Protein AF-A0A972RK38-F1 (afdb_monomer)

Secondary structure (DSSP, 8-state):
-IIIIIHHHHHHHHHH--S-EEEEEEEEE-SSSSS-SEEEEEEEETTS-EEEEEEETT-SS---EEEEE-SSEEEEEETTTTEEEEEEEEE-TTS-EEEEEEEEE-----

Solvent-accessible surface area (backbone atoms only — not comparable to full-atom values): 6676 Å² total; per-residue (Å²): 91,61,84,75,60,39,46,62,57,49,54,52,49,58,70,74,43,96,56,56,80,67,46,79,48,76,52,68,43,54,78,92,52,94,53,66,35,34,38,42,37,39,41,33,29,70,84,67,52,71,48,81,46,78,42,57,83,76,56,94,63,96,77,47,70,54,75,48,81,56,100,53,37,39,39,42,37,30,68,76,76,42,33,37,38,40,36,37,62,45,67,47,99,87,68,49,80,42,76,49,78,49,80,48,67,70,79,81,86,124

Structure (mmCIF, N/CA/C/O backbone):
data_AF-A0A972RK38-F1
#
_entry.id   AF-A0A972RK38-F1
#
loop_
_atom_site.group_PDB
_atom_site.id
_atom_site.type_symbol
_atom_site.label_atom_id
_atom_site.label_alt_id
_atom_site.label_comp_id
_atom_site.label_asym_id
_atom_site.label_entity_id
_atom_site.label_seq_id
_atom_site.pdbx_PDB_ins_code
_atom_site.Cartn_x
_atom_site.Cartn_y
_atom_site.Cartn_z
_atom_site.occupancy
_atom_site.B_iso_or_equiv
_atom_site.auth_seq_id
_atom_site.auth_comp_id
_atom_site.auth_asym_id
_atom_site.auth_atom_id
_atom_site.pdbx_PDB_model_num
ATOM 1 N N . MET A 1 1 ? 12.427 -3.937 -13.418 1.00 72.06 1 MET A N 1
ATOM 2 C CA . MET A 1 1 ? 11.608 -2.999 -12.613 1.00 72.06 1 MET A CA 1
ATOM 3 C C . MET A 1 1 ? 10.687 -3.707 -11.625 1.00 72.06 1 MET A C 1
ATOM 5 O O . MET A 1 1 ? 10.755 -3.371 -10.456 1.00 72.06 1 MET A O 1
ATOM 9 N N . ILE A 1 2 ? 9.832 -4.658 -12.035 1.00 74.75 2 ILE A N 1
ATOM 10 C CA . ILE A 1 2 ? 8.967 -5.385 -11.077 1.00 74.75 2 ILE A CA 1
ATOM 11 C C . ILE A 1 2 ? 9.821 -6.120 -10.032 1.00 74.75 2 ILE A C 1
ATOM 13 O O . ILE A 1 2 ? 9.646 -5.903 -8.840 1.00 74.75 2 ILE A O 1
ATOM 17 N N . LEU A 1 3 ? 10.803 -6.901 -10.489 1.00 76.75 3 LEU A N 1
ATOM 18 C CA . LEU A 1 3 ? 11.726 -7.634 -9.617 1.00 76.75 3 LEU A CA 1
ATOM 19 C C . LEU A 1 3 ? 12.695 -6.732 -8.836 1.00 76.75 3 LEU A C 1
ATOM 21 O O . LEU A 1 3 ? 13.211 -7.160 -7.817 1.00 76.75 3 LEU A O 1
ATOM 25 N N . ASP A 1 4 ? 12.925 -5.498 -9.292 1.00 81.12 4 ASP A N 1
ATOM 26 C CA . ASP A 1 4 ? 13.976 -4.630 -8.735 1.00 81.12 4 ASP A CA 1
ATOM 27 C C . ASP A 1 4 ? 13.429 -3.536 -7.806 1.00 81.12 4 ASP A C 1
ATOM 29 O O . ASP A 1 4 ? 14.128 -3.071 -6.913 1.00 81.12 4 ASP A O 1
ATOM 33 N N . LEU A 1 5 ? 12.197 -3.071 -8.043 1.00 85.12 5 LEU A N 1
ATOM 34 C CA . LEU A 1 5 ? 11.551 -2.014 -7.257 1.00 85.12 5 LEU A CA 1
ATOM 35 C C . LEU A 1 5 ? 10.331 -2.565 -6.514 1.00 85.12 5 LEU A C 1
ATOM 37 O O . LEU A 1 5 ? 10.242 -2.431 -5.300 1.00 85.12 5 LEU A O 1
ATOM 41 N N . MET A 1 6 ? 9.408 -3.201 -7.243 1.00 93.38 6 MET A N 1
ATOM 42 C CA . MET A 1 6 ? 8.078 -3.545 -6.725 1.00 93.38 6 MET A CA 1
ATOM 43 C C . MET A 1 6 ? 8.074 -4.769 -5.798 1.00 93.38 6 MET A C 1
ATOM 45 O O . MET A 1 6 ? 7.157 -4.921 -4.995 1.00 93.38 6 MET A O 1
ATOM 49 N N . ILE A 1 7 ? 9.081 -5.646 -5.890 1.00 94.25 7 ILE A N 1
ATOM 50 C CA . ILE A 1 7 ? 9.122 -6.895 -5.116 1.00 94.25 7 ILE A CA 1
ATOM 51 C C . ILE A 1 7 ? 9.077 -6.647 -3.605 1.00 94.25 7 ILE A C 1
ATOM 53 O O . ILE A 1 7 ? 8.390 -7.365 -2.887 1.00 94.25 7 ILE A O 1
ATOM 57 N N . HIS A 1 8 ? 9.742 -5.589 -3.134 1.00 92.38 8 HIS A N 1
ATOM 58 C CA . HIS A 1 8 ? 9.753 -5.225 -1.720 1.00 92.38 8 HIS A CA 1
ATOM 59 C C . HIS A 1 8 ? 8.385 -4.732 -1.248 1.00 92.38 8 HIS A C 1
ATOM 61 O O . HIS A 1 8 ? 7.974 -5.037 -0.133 1.00 92.38 8 HIS A O 1
ATOM 67 N N . ASP A 1 9 ? 7.671 -3.984 -2.092 1.00 93.38 9 ASP A N 1
ATOM 68 C CA . ASP A 1 9 ? 6.328 -3.508 -1.762 1.00 93.38 9 ASP A CA 1
ATOM 69 C C . ASP A 1 9 ? 5.347 -4.686 -1.686 1.00 93.38 9 ASP A C 1
ATOM 71 O O . ASP A 1 9 ? 4.530 -4.751 -0.770 1.00 93.38 9 ASP A O 1
ATOM 75 N N . ILE A 1 10 ? 5.462 -5.650 -2.610 1.00 94.94 10 ILE A N 1
ATOM 76 C CA . ILE A 1 10 ? 4.650 -6.875 -2.613 1.00 94.94 10 ILE A CA 1
ATOM 77 C C . ILE A 1 10 ? 4.914 -7.704 -1.355 1.00 94.94 10 ILE A C 1
ATOM 79 O O . ILE A 1 10 ? 3.960 -8.133 -0.715 1.00 94.94 10 ILE A O 1
ATOM 83 N N . ASP A 1 11 ? 6.177 -7.898 -0.976 1.00 94.94 11 ASP A N 1
ATOM 84 C CA . ASP A 1 11 ? 6.551 -8.652 0.226 1.00 94.94 11 ASP A CA 1
ATOM 85 C C . ASP A 1 11 ? 5.964 -8.031 1.506 1.00 94.94 11 ASP A C 1
ATOM 87 O O . ASP A 1 11 ? 5.345 -8.720 2.321 1.00 94.94 11 ASP A O 1
ATOM 91 N N . ILE A 1 12 ? 6.048 -6.701 1.632 1.00 95.38 12 ILE A N 1
ATOM 92 C CA . ILE A 1 12 ? 5.422 -5.957 2.734 1.00 95.38 12 ILE A CA 1
ATOM 93 C C . ILE A 1 12 ? 3.903 -6.164 2.731 1.00 95.38 12 ILE A C 1
ATOM 95 O O . ILE A 1 12 ? 3.322 -6.456 3.774 1.00 95.38 12 ILE A O 1
ATOM 99 N N . ILE A 1 13 ? 3.245 -6.038 1.577 1.00 96.81 13 ILE A N 1
ATOM 100 C CA . ILE A 1 13 ? 1.787 -6.194 1.470 1.00 96.81 13 ILE A CA 1
ATOM 101 C C . ILE A 1 13 ? 1.353 -7.614 1.850 1.00 96.81 13 ILE A C 1
ATOM 103 O O . ILE A 1 13 ? 0.409 -7.767 2.624 1.00 96.81 13 ILE A O 1
ATOM 107 N N . LEU A 1 14 ? 2.037 -8.643 1.345 1.00 95.88 14 LEU A N 1
ATOM 108 C CA . LEU A 1 14 ? 1.728 -10.042 1.660 1.00 95.88 14 LEU A CA 1
ATOM 109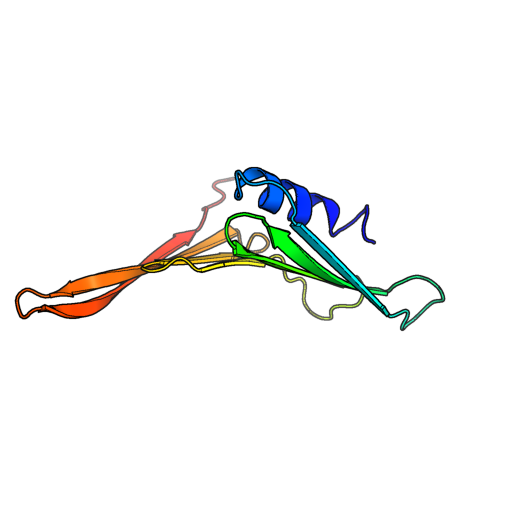 C C . LEU A 1 14 ? 1.982 -10.372 3.137 1.00 95.88 14 LEU A C 1
ATOM 111 O O . LEU A 1 14 ? 1.281 -11.205 3.701 1.00 95.88 14 LEU A O 1
ATOM 115 N N . SER A 1 15 ? 2.933 -9.686 3.773 1.00 96.19 15 SER A N 1
ATOM 116 C CA . SER A 1 15 ? 3.184 -9.806 5.213 1.00 96.19 15 SER A CA 1
ATOM 117 C C . SER A 1 15 ? 2.120 -9.105 6.067 1.00 96.19 15 SER A C 1
ATOM 119 O O . SER A 1 15 ? 1.809 -9.564 7.164 1.00 96.19 15 SER A O 1
ATOM 121 N N . LEU A 1 16 ? 1.555 -7.992 5.583 1.00 95.75 16 LEU A N 1
ATOM 122 C CA . LEU A 1 16 ? 0.540 -7.206 6.296 1.00 95.75 16 LEU A CA 1
ATOM 123 C C . LEU A 1 16 ? -0.886 -7.745 6.130 1.00 95.75 16 LEU A C 1
ATOM 125 O O . LEU A 1 16 ? -1.738 -7.480 6.976 1.00 95.75 16 LEU A O 1
ATOM 129 N N . VAL A 1 17 ? -1.171 -8.464 5.043 1.00 97.00 17 VAL A N 1
ATOM 130 C CA . VAL A 1 17 ? -2.519 -8.941 4.713 1.00 97.00 17 VAL A CA 1
ATOM 131 C C . VAL A 1 17 ? -2.567 -10.466 4.845 1.00 97.00 17 VAL A C 1
ATOM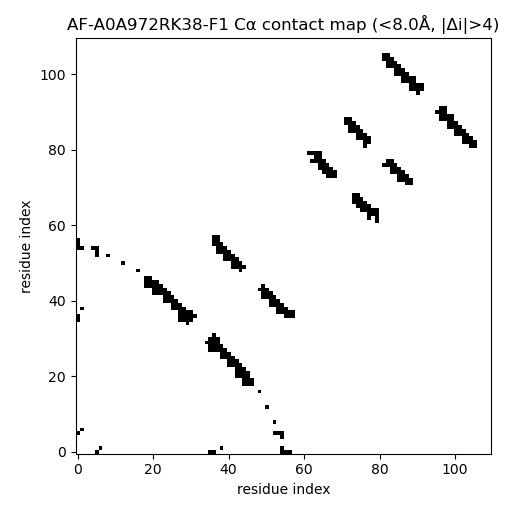 133 O O . VAL A 1 17 ? -2.231 -11.165 3.889 1.00 97.00 17 VAL A O 1
ATOM 136 N N . PRO A 1 18 ? -3.020 -11.019 5.990 1.00 94.88 18 PRO A N 1
ATOM 137 C CA . PRO A 1 18 ? -3.081 -12.463 6.221 1.00 94.88 18 PRO A CA 1
ATOM 138 C C . PRO A 1 18 ? -4.290 -13.088 5.504 1.00 94.88 18 PRO A C 1
ATOM 140 O O . PRO A 1 18 ? -5.221 -13.605 6.122 1.00 94.88 18 PRO A O 1
ATOM 143 N N . SER A 1 19 ? -4.322 -12.989 4.178 1.00 98.00 19 SER A N 1
ATOM 144 C CA . SER A 1 19 ? -5.397 -13.501 3.332 1.00 98.00 19 SER A CA 1
ATOM 145 C C . SER A 1 19 ? -4.848 -13.950 1.981 1.00 98.00 19 SER A C 1
ATOM 147 O O . SER A 1 19 ? -3.825 -13.455 1.513 1.00 98.00 19 SER A O 1
ATOM 149 N N . ALA A 1 20 ? -5.537 -14.892 1.341 1.00 97.75 20 ALA A N 1
ATOM 150 C CA . ALA A 1 20 ? -5.189 -15.325 -0.003 1.00 97.75 20 ALA A CA 1
ATOM 151 C C . ALA A 1 20 ? -5.489 -14.225 -1.035 1.00 97.75 20 ALA A C 1
ATOM 153 O O . ALA A 1 20 ? -6.433 -13.443 -0.885 1.00 97.75 20 ALA A O 1
ATOM 154 N N . LEU A 1 21 ? -4.696 -14.193 -2.109 1.00 97.88 21 LEU A N 1
ATOM 155 C CA . LEU A 1 21 ? -4.979 -13.359 -3.272 1.00 97.88 21 LEU A CA 1
ATOM 156 C C . LEU A 1 21 ? -6.166 -13.930 -4.046 1.00 97.88 21 LEU A C 1
ATOM 158 O O . LEU A 1 21 ? -6.172 -15.101 -4.417 1.00 97.88 21 LEU A O 1
ATOM 162 N N . LYS A 1 22 ? -7.128 -13.058 -4.330 1.00 98.44 22 LYS A N 1
ATOM 163 C CA . LYS A 1 22 ? -8.304 -13.331 -5.153 1.00 98.44 22 LYS A CA 1
ATOM 164 C C . LYS A 1 22 ? -8.081 -12.945 -6.610 1.00 98.44 22 LYS A C 1
ATOM 166 O O . LYS A 1 22 ? -8.505 -13.643 -7.525 1.00 98.44 22 LYS A O 1
ATOM 171 N N . GLU A 1 23 ? -7.453 -11.794 -6.840 1.00 98.56 23 GLU A N 1
ATOM 172 C CA . GLU A 1 23 ? -7.274 -11.239 -8.181 1.00 98.56 23 GLU A CA 1
ATOM 173 C C . GLU A 1 23 ? -6.023 -10.360 -8.253 1.00 98.56 23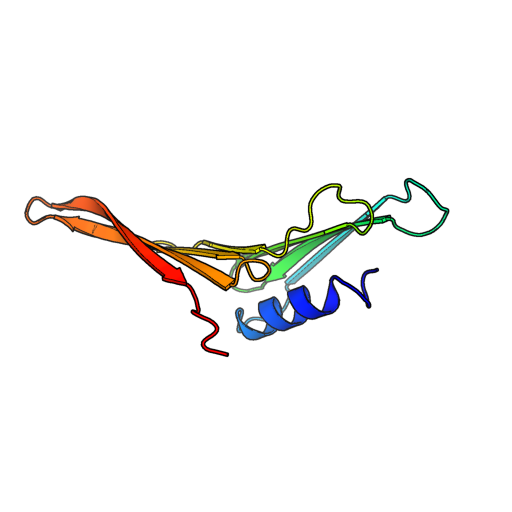 GLU A C 1
ATOM 175 O O . GLU A 1 23 ? -5.719 -9.602 -7.330 1.00 98.56 23 GLU A O 1
ATOM 180 N N . ILE A 1 24 ? -5.331 -10.420 -9.391 1.00 98.19 24 ILE A N 1
ATOM 181 C CA . ILE A 1 24 ? -4.211 -9.542 -9.725 1.00 98.19 24 ILE A CA 1
ATOM 182 C C . ILE A 1 24 ? -4.529 -8.850 -11.048 1.00 98.19 24 ILE A C 1
ATOM 184 O O . ILE A 1 24 ? -4.766 -9.509 -12.060 1.00 98.19 24 ILE A O 1
ATOM 188 N N . ARG A 1 25 ? -4.491 -7.517 -11.060 1.00 98.38 25 ARG A N 1
ATOM 189 C CA . ARG A 1 25 ? -4.520 -6.714 -12.290 1.00 98.38 25 ARG A CA 1
ATOM 190 C C . ARG A 1 25 ? -3.241 -5.913 -12.388 1.00 98.38 25 ARG A C 1
ATOM 192 O O . ARG A 1 25 ? -2.909 -5.185 -11.460 1.00 98.38 25 ARG A O 1
ATOM 199 N N . ALA A 1 26 ? -2.547 -6.013 -13.510 1.00 96.56 26 ALA A N 1
ATOM 200 C CA . ALA A 1 26 ? -1.304 -5.295 -13.737 1.00 96.56 26 ALA A CA 1
ATOM 201 C C . ALA A 1 26 ? -1.346 -4.560 -15.074 1.00 96.56 26 ALA A C 1
ATOM 203 O O . ALA A 1 26 ? -1.916 -5.043 -16.050 1.00 96.56 26 ALA A O 1
ATOM 204 N N . SER A 1 27 ? -0.719 -3.392 -15.112 1.00 95.81 27 SER A N 1
ATOM 205 C CA . SER A 1 27 ? -0.454 -2.638 -16.333 1.00 95.81 27 SER A CA 1
ATOM 206 C C . SER A 1 27 ? 0.948 -2.050 -16.261 1.00 95.81 27 SER A C 1
ATOM 208 O O . SER A 1 27 ? 1.449 -1.744 -15.177 1.00 95.81 27 SER A O 1
ATOM 210 N N . GLY A 1 28 ? 1.590 -1.906 -17.412 1.00 94.94 28 GLY A N 1
ATOM 211 C CA . GLY A 1 28 ? 2.913 -1.317 -17.512 1.00 94.94 28 GLY A CA 1
ATOM 212 C C . GLY A 1 28 ? 3.031 -0.468 -18.763 1.00 94.94 28 GLY A C 1
ATOM 213 O O . GLY A 1 28 ? 2.468 -0.813 -19.800 1.00 94.94 28 GLY A O 1
ATOM 214 N N . THR A 1 29 ? 3.779 0.622 -18.656 1.00 95.06 29 THR A N 1
ATOM 215 C CA . THR A 1 29 ? 4.030 1.552 -19.753 1.00 95.06 29 THR A CA 1
ATOM 216 C C . THR A 1 29 ? 5.531 1.701 -19.951 1.00 95.06 29 THR A C 1
ATOM 218 O O . THR A 1 29 ? 6.272 1.999 -19.011 1.00 95.06 29 THR A O 1
ATOM 221 N N . ALA A 1 30 ? 5.970 1.480 -21.185 1.00 95.25 30 ALA A N 1
ATOM 222 C CA . ALA A 1 30 ? 7.311 1.788 -21.657 1.00 95.25 30 ALA A CA 1
ATOM 223 C C . ALA A 1 30 ? 7.302 3.224 -22.206 1.00 95.25 30 ALA A C 1
ATOM 225 O O . ALA A 1 30 ? 6.457 3.553 -23.037 1.00 95.25 30 ALA A O 1
ATOM 226 N N . VAL A 1 31 ? 8.164 4.094 -21.682 1.00 92.94 31 VAL A N 1
ATOM 227 C CA . VAL A 1 31 ? 8.130 5.544 -21.942 1.00 92.94 31 VAL A CA 1
ATOM 228 C C . VAL A 1 31 ? 9.421 6.016 -22.605 1.00 92.94 31 VAL A C 1
ATOM 230 O O . VAL A 1 31 ? 9.371 6.690 -23.627 1.00 92.94 31 VAL A O 1
ATOM 233 N N . LEU A 1 32 ? 10.575 5.676 -22.031 1.00 89.50 32 LEU A N 1
ATOM 234 C CA . LEU A 1 32 ? 11.895 6.098 -22.513 1.00 89.50 32 LEU A CA 1
ATOM 235 C C . LEU A 1 32 ? 12.600 5.010 -23.321 1.00 89.50 32 LEU A C 1
ATOM 237 O O . LEU A 1 32 ? 13.457 5.302 -24.151 1.00 89.50 32 LEU A O 1
ATOM 241 N N . THR A 1 33 ? 12.278 3.747 -23.051 1.00 87.00 33 THR A N 1
ATOM 242 C CA . THR A 1 33 ? 12.901 2.587 -23.700 1.00 87.00 33 THR A CA 1
ATOM 243 C C . THR A 1 33 ? 11.833 1.581 -24.109 1.00 87.00 33 THR A C 1
ATOM 245 O O . THR A 1 33 ? 10.651 1.809 -23.889 1.00 87.00 33 THR A O 1
ATOM 248 N N . THR A 1 34 ? 12.236 0.440 -24.665 1.00 90.81 34 THR A N 1
ATOM 249 C CA . THR A 1 34 ? 11.333 -0.698 -24.907 1.00 90.81 34 THR A CA 1
ATOM 250 C C . THR A 1 34 ? 10.966 -1.458 -23.628 1.00 90.81 34 THR A C 1
ATOM 252 O O . THR A 1 34 ? 10.039 -2.264 -23.633 1.00 90.81 34 THR A O 1
ATOM 255 N N . MET A 1 35 ? 11.680 -1.218 -22.524 1.00 91.19 35 MET A N 1
ATOM 256 C CA . MET A 1 35 ? 11.393 -1.817 -21.224 1.00 91.19 35 MET A CA 1
ATOM 257 C C . MET A 1 35 ? 10.361 -0.990 -20.447 1.00 91.19 35 MET A C 1
ATOM 259 O O . MET A 1 35 ? 10.336 0.235 -20.538 1.00 91.19 35 MET A O 1
ATOM 263 N N . ILE A 1 36 ? 9.558 -1.668 -19.621 1.00 93.31 36 ILE A N 1
ATOM 264 C CA . ILE A 1 36 ? 8.557 -1.031 -18.755 1.00 93.31 36 ILE A CA 1
ATOM 265 C C . ILE A 1 36 ? 9.241 -0.052 -17.787 1.00 93.31 36 ILE A C 1
ATOM 267 O O . ILE A 1 36 ? 10.096 -0.446 -16.989 1.00 93.31 36 ILE A O 1
ATOM 271 N N . ASP A 1 37 ? 8.816 1.209 -17.844 1.00 93.50 37 ASP A N 1
ATOM 272 C CA . ASP A 1 37 ? 9.315 2.314 -17.019 1.00 93.50 37 ASP A CA 1
ATOM 273 C C . ASP A 1 37 ? 8.401 2.640 -15.838 1.00 93.50 37 ASP A C 1
ATOM 275 O O . ASP A 1 37 ? 8.878 3.112 -14.804 1.00 93.50 37 ASP A O 1
ATOM 279 N N . ILE A 1 38 ? 7.098 2.394 -16.003 1.00 94.38 38 ILE A N 1
ATOM 280 C CA . ILE A 1 38 ? 6.052 2.601 -14.998 1.00 94.38 38 ILE A CA 1
ATOM 281 C C . ILE A 1 38 ? 5.180 1.351 -14.961 1.00 94.38 38 ILE A C 1
ATOM 283 O O . ILE A 1 38 ? 4.737 0.888 -16.008 1.00 94.38 38 ILE A O 1
ATOM 287 N N . ALA A 1 39 ? 4.916 0.807 -13.777 1.00 95.75 39 ALA A N 1
ATOM 288 C CA . ALA A 1 39 ? 4.002 -0.310 -13.586 1.00 95.75 39 ALA A CA 1
ATOM 289 C C . ALA A 1 39 ? 3.019 0.004 -12.468 1.00 95.7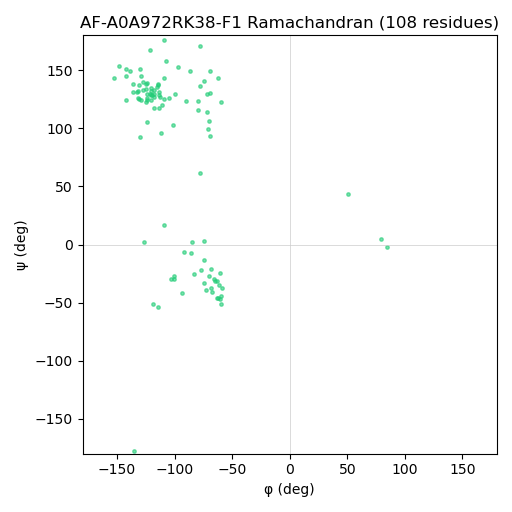5 39 ALA A C 1
ATOM 291 O O . ALA A 1 39 ? 3.406 0.502 -11.410 1.00 95.75 39 ALA A O 1
ATOM 292 N N . ASN A 1 40 ? 1.758 -0.334 -12.713 1.00 96.50 40 ASN A N 1
ATOM 293 C CA . ASN A 1 40 ? 0.679 -0.257 -11.746 1.00 96.50 40 ASN A CA 1
ATOM 294 C C . ASN A 1 40 ? 0.104 -1.652 -11.545 1.00 96.50 40 ASN A C 1
ATOM 296 O O . ASN A 1 40 ? -0.257 -2.321 -12.516 1.00 96.50 40 ASN A O 1
ATOM 300 N N . VAL A 1 41 ? -0.001 -2.072 -10.293 1.00 97.56 41 VAL A N 1
ATOM 301 C CA . VAL A 1 41 ? -0.560 -3.364 -9.907 1.00 97.56 41 VAL A CA 1
ATOM 302 C C . VAL A 1 41 ? -1.647 -3.143 -8.870 1.00 97.56 41 VAL A C 1
ATOM 304 O O . VAL A 1 41 ? -1.461 -2.409 -7.904 1.00 97.56 41 VAL A O 1
ATOM 307 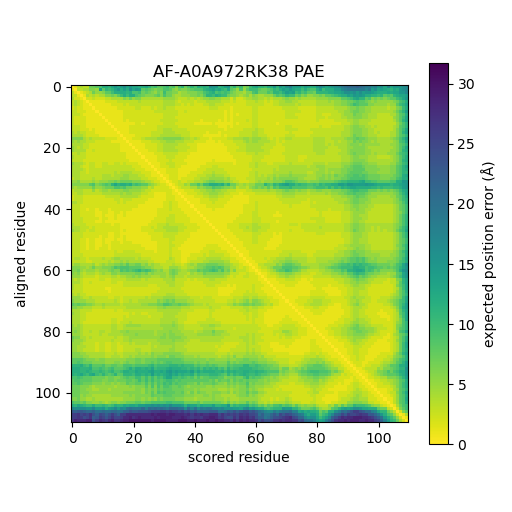N N . ARG A 1 42 ? -2.787 -3.796 -9.069 1.00 98.25 42 ARG A N 1
ATOM 308 C CA . ARG A 1 42 ? -3.869 -3.905 -8.101 1.00 98.25 42 ARG A CA 1
ATOM 309 C C . ARG A 1 42 ? -3.981 -5.357 -7.670 1.00 98.25 42 ARG A C 1
ATOM 311 O O . ARG A 1 42 ? -4.297 -6.223 -8.486 1.00 98.25 42 ARG A O 1
ATOM 318 N N . LEU A 1 43 ? -3.755 -5.592 -6.388 1.00 98.44 43 LEU A N 1
ATOM 319 C CA . LEU A 1 43 ? -3.980 -6.866 -5.721 1.00 98.44 43 LEU A CA 1
ATOM 320 C C . LEU A 1 43 ? -5.315 -6.790 -4.982 1.00 98.44 43 LEU A C 1
ATOM 322 O O . LEU A 1 43 ? -5.553 -5.832 -4.246 1.00 98.44 43 LEU A O 1
ATOM 326 N N . ALA A 1 44 ? -6.182 -7.774 -5.181 1.00 98.56 44 ALA A N 1
ATOM 327 C CA . ALA A 1 44 ? -7.385 -7.959 -4.379 1.00 98.56 44 ALA A CA 1
ATOM 328 C C . ALA A 1 44 ? -7.284 -9.278 -3.619 1.00 98.56 44 ALA A C 1
ATOM 330 O O . ALA A 1 44 ? -6.897 -10.297 -4.192 1.00 98.56 44 ALA A O 1
ATOM 331 N N . PHE A 1 45 ? -7.649 -9.249 -2.344 1.00 98.69 45 PHE A N 1
ATOM 332 C CA . PHE A 1 45 ? -7.588 -10.384 -1.431 1.00 98.69 45 PHE A CA 1
ATOM 333 C C . PHE A 1 45 ? -8.987 -10.926 -1.133 1.00 98.69 45 PHE A C 1
ATOM 335 O O . PHE A 1 45 ? -9.986 -10.214 -1.277 1.00 98.69 45 PHE A O 1
ATOM 342 N N . GLU A 1 46 ? -9.072 -12.183 -0.702 1.00 98.50 46 GLU A N 1
ATOM 343 C CA . GLU A 1 46 ? -10.353 -12.832 -0.384 1.00 98.50 46 GLU A CA 1
ATOM 344 C C . GLU A 1 46 ? -11.087 -12.154 0.780 1.00 98.50 46 GLU A C 1
ATOM 346 O O . GLU A 1 46 ? -12.314 -12.079 0.781 1.00 98.50 46 GLU A O 1
ATOM 351 N N . ASN A 1 47 ? -10.353 -11.574 1.735 1.00 97.31 47 ASN A N 1
ATOM 352 C CA . ASN A 1 47 ? -10.928 -10.792 2.835 1.00 97.31 47 ASN A CA 1
ATOM 353 C C . ASN A 1 47 ? -11.433 -9.392 2.421 1.00 97.31 47 ASN A C 1
ATOM 355 O O . ASN A 1 47 ? -11.840 -8.612 3.280 1.00 97.31 47 ASN A O 1
ATOM 359 N N . GLY A 1 48 ? -11.374 -9.043 1.133 1.00 97.38 48 GLY A N 1
ATOM 360 C CA . GLY A 1 48 ? -11.793 -7.742 0.613 1.00 97.38 48 GLY A CA 1
ATOM 361 C C . GLY A 1 48 ? -10.731 -6.642 0.696 1.00 97.38 48 GLY A C 1
ATOM 362 O O . GLY A 1 48 ? -10.979 -5.540 0.205 1.00 97.38 48 GLY A O 1
ATOM 363 N N . CYS A 1 49 ? -9.543 -6.914 1.253 1.00 98.25 49 CYS A N 1
ATOM 364 C CA . CYS A 1 49 ? -8.424 -5.976 1.201 1.00 98.25 49 CYS A CA 1
ATOM 365 C C . CYS A 1 49 ? -8.004 -5.731 -0.257 1.00 98.25 49 CYS A C 1
ATOM 367 O O . CYS A 1 49 ? -8.021 -6.636 -1.098 1.00 98.25 49 CYS A O 1
ATOM 369 N N . VAL A 1 50 ? -7.620 -4.492 -0.565 1.00 98.25 50 VAL A N 1
ATOM 370 C CA . VAL A 1 50 ? -7.128 -4.093 -1.884 1.00 98.25 50 VAL A CA 1
ATOM 371 C C . VAL A 1 50 ? -5.837 -3.315 -1.705 1.00 98.25 50 VAL A C 1
ATOM 373 O O . VAL A 1 50 ? -5.820 -2.294 -1.022 1.00 98.25 50 VAL A O 1
ATOM 376 N N . ALA A 1 51 ? -4.779 -3.756 -2.378 1.00 98.31 51 ALA A N 1
ATOM 377 C CA . ALA A 1 51 ? -3.513 -3.042 -2.420 1.00 98.31 51 ALA A CA 1
ATOM 378 C C . ALA A 1 51 ? -3.256 -2.513 -3.833 1.00 98.31 51 ALA A C 1
ATOM 380 O O . ALA A 1 51 ? -3.306 -3.263 -4.809 1.00 98.31 51 ALA A O 1
ATOM 381 N N . ASN A 1 52 ? -2.980 -1.213 -3.938 1.00 98.19 52 ASN A N 1
ATOM 382 C CA . ASN A 1 52 ? -2.589 -0.565 -5.186 1.00 98.19 52 ASN A CA 1
ATOM 383 C C . ASN A 1 52 ? -1.114 -0.182 -5.097 1.00 98.19 52 ASN A C 1
ATOM 385 O O . ASN A 1 52 ? -0.710 0.511 -4.164 1.00 98.19 52 ASN A O 1
ATOM 389 N N . ILE A 1 53 ? -0.330 -0.629 -6.069 1.00 97.12 53 ILE A N 1
ATOM 390 C CA . ILE A 1 53 ? 1.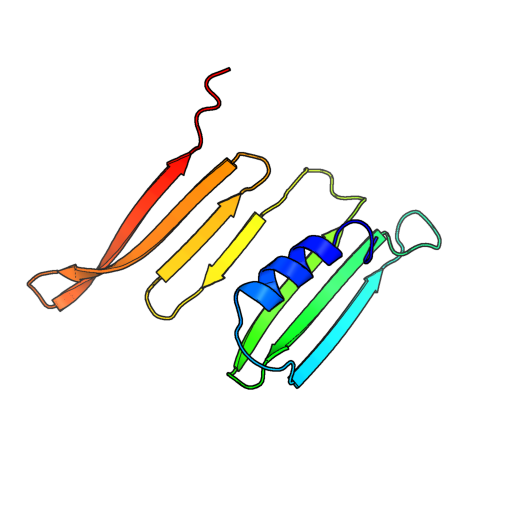121 -0.498 -6.090 1.00 97.12 53 ILE A CA 1
ATOM 391 C C . ILE A 1 53 ? 1.513 0.212 -7.376 1.00 97.12 53 ILE A C 1
ATOM 393 O O . ILE A 1 53 ? 1.114 -0.207 -8.463 1.00 97.12 53 ILE A O 1
ATOM 397 N N . THR A 1 54 ? 2.329 1.253 -7.257 1.00 95.81 54 THR A N 1
ATOM 398 C CA . THR A 1 54 ? 2.916 1.952 -8.399 1.00 95.81 54 THR A CA 1
ATOM 399 C C . THR A 1 54 ? 4.425 1.956 -8.236 1.00 95.81 54 THR A C 1
ATOM 401 O O . THR A 1 54 ? 4.940 2.479 -7.252 1.00 95.81 54 THR A O 1
ATOM 404 N N . ALA A 1 55 ? 5.135 1.421 -9.226 1.00 94.88 55 ALA A N 1
ATOM 405 C CA . ALA A 1 55 ? 6.585 1.532 -9.324 1.00 94.88 55 ALA A CA 1
ATOM 406 C C . ALA A 1 55 ? 6.939 2.288 -10.603 1.00 94.88 55 ALA A C 1
ATOM 408 O O . ALA A 1 55 ? 6.418 1.985 -11.676 1.00 94.88 55 ALA A O 1
ATOM 409 N N . SER A 1 56 ? 7.831 3.268 -10.490 1.00 94.31 56 SER A N 1
ATOM 410 C CA . SER A 1 56 ? 8.320 4.047 -11.623 1.00 94.31 56 SER A CA 1
ATOM 411 C C . SER A 1 56 ? 9.800 4.337 -11.442 1.00 94.31 56 SER A C 1
ATOM 413 O O . SER A 1 56 ? 10.199 4.919 -10.433 1.00 94.31 56 SER A O 1
ATOM 415 N N . ARG A 1 57 ? 10.615 3.962 -12.431 1.00 91.69 57 ARG A N 1
ATOM 416 C CA . ARG A 1 57 ? 12.053 4.291 -12.445 1.00 91.69 57 ARG A CA 1
ATOM 417 C C . ARG A 1 57 ? 12.354 5.664 -13.048 1.00 91.69 57 ARG A C 1
ATOM 419 O O . ARG A 1 57 ? 13.491 6.113 -12.988 1.00 91.69 57 ARG A O 1
ATOM 426 N N . ILE A 1 58 ? 11.345 6.320 -13.620 1.00 92.06 58 ILE A N 1
ATOM 427 C CA . ILE A 1 58 ? 11.456 7.623 -14.294 1.00 92.06 58 ILE A CA 1
ATOM 428 C C . ILE A 1 58 ? 10.781 8.752 -13.501 1.00 92.06 58 ILE A C 1
ATOM 430 O O . ILE A 1 58 ? 10.474 9.812 -14.040 1.00 92.06 58 ILE A O 1
ATOM 434 N N . SER A 1 59 ? 10.503 8.515 -12.217 1.00 89.56 59 SER A N 1
ATOM 435 C CA . SER A 1 59 ? 9.909 9.512 -11.327 1.00 89.56 59 SER A CA 1
ATOM 436 C C . SER A 1 59 ? 10.904 10.643 -11.043 1.00 89.56 59 SER A C 1
ATOM 438 O O . SER A 1 59 ? 12.034 10.380 -10.640 1.00 89.56 59 SER A O 1
ATOM 440 N N . LEU A 1 60 ? 10.473 11.901 -11.206 1.00 88.38 60 LEU A N 1
ATOM 441 C CA . LEU A 1 60 ? 11.309 13.088 -10.949 1.00 88.38 60 LEU A CA 1
ATOM 442 C C . LEU A 1 60 ? 11.692 13.230 -9.470 1.00 88.38 60 LEU A C 1
ATOM 444 O O . LEU A 1 60 ? 12.770 13.719 -9.144 1.00 88.38 60 LEU A O 1
ATOM 448 N N . THR A 1 61 ? 10.810 12.779 -8.579 1.00 88.94 61 THR A N 1
ATOM 449 C CA . THR A 1 61 ? 11.024 12.806 -7.132 1.00 88.94 61 THR A CA 1
ATOM 450 C C . THR A 1 61 ? 11.128 11.381 -6.610 1.00 88.94 61 THR A C 1
ATOM 452 O O . THR A 1 61 ? 10.267 10.540 -6.896 1.00 88.94 61 THR A O 1
ATOM 455 N N . LYS A 1 62 ? 12.161 11.118 -5.799 1.00 88.62 62 LYS A N 1
ATOM 456 C CA . LYS A 1 62 ? 12.311 9.855 -5.073 1.00 88.62 62 LYS A CA 1
ATOM 457 C C . LYS A 1 62 ? 11.248 9.781 -3.976 1.00 88.62 62 LYS A C 1
ATOM 459 O O . LYS A 1 62 ? 11.356 10.456 -2.958 1.00 88.62 62 LYS A O 1
ATOM 464 N N . LEU A 1 63 ? 10.230 8.955 -4.193 1.00 91.19 63 LEU A N 1
ATOM 465 C CA . LEU A 1 63 ? 9.155 8.702 -3.240 1.00 91.19 63 LEU A CA 1
ATOM 466 C C . LEU A 1 63 ? 9.136 7.214 -2.902 1.00 91.19 63 LEU A C 1
ATOM 468 O O . LEU A 1 63 ? 9.005 6.378 -3.792 1.00 91.19 63 LEU A O 1
AT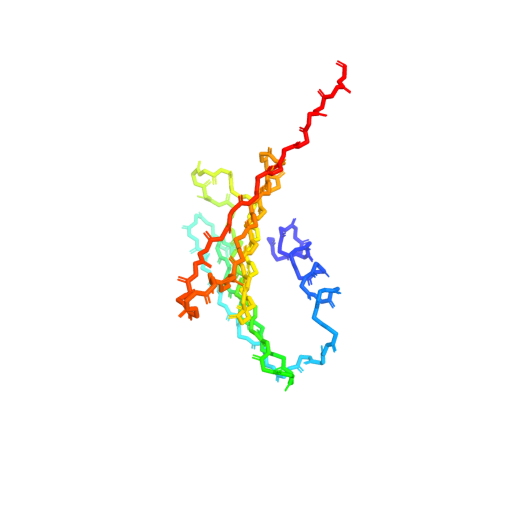OM 472 N N . ARG A 1 64 ? 9.237 6.889 -1.614 1.00 93.94 64 ARG A N 1
ATOM 473 C CA . ARG A 1 64 ? 9.034 5.530 -1.105 1.00 93.94 64 ARG A CA 1
ATOM 474 C C . ARG A 1 64 ? 8.055 5.619 0.052 1.00 93.94 64 ARG A C 1
ATOM 476 O O . ARG A 1 64 ? 8.453 5.919 1.174 1.00 93.94 64 ARG A O 1
ATOM 483 N N . LYS A 1 65 ? 6.768 5.451 -0.245 1.00 95.06 65 LYS A N 1
ATOM 484 C CA . LYS A 1 65 ? 5.683 5.709 0.702 1.00 95.06 65 LYS A CA 1
ATOM 485 C C . LYS A 1 65 ? 4.647 4.596 0.665 1.00 95.06 65 LYS A C 1
ATOM 487 O O . LYS A 1 65 ? 4.151 4.280 -0.411 1.00 95.06 65 LYS A O 1
ATOM 492 N N . ILE A 1 66 ? 4.272 4.085 1.834 1.00 96.44 66 ILE A N 1
ATOM 493 C CA . ILE A 1 66 ? 3.092 3.232 2.002 1.00 96.44 66 ILE A CA 1
ATOM 494 C C . ILE A 1 66 ? 2.013 4.005 2.761 1.00 96.44 66 ILE A C 1
ATOM 496 O O . ILE A 1 66 ? 2.293 4.832 3.637 1.00 96.44 66 ILE A O 1
ATOM 500 N N . ARG A 1 67 ? 0.763 3.765 2.375 1.00 97.56 67 ARG A N 1
ATOM 501 C CA . ARG A 1 67 ? -0.426 4.320 3.013 1.00 97.56 67 ARG A CA 1
ATOM 502 C C . ARG A 1 67 ? -1.384 3.181 3.312 1.00 97.56 67 ARG A C 1
ATOM 504 O O . ARG A 1 67 ? -1.742 2.451 2.393 1.00 97.56 67 ARG A O 1
ATOM 511 N N . ILE A 1 68 ? -1.784 3.052 4.569 1.00 97.81 68 ILE A N 1
ATOM 512 C CA . ILE A 1 68 ? -2.699 2.007 5.032 1.00 97.81 68 ILE A CA 1
ATOM 513 C C . ILE A 1 68 ? -3.945 2.699 5.562 1.00 97.81 68 ILE A C 1
ATOM 515 O O . ILE A 1 68 ? -3.841 3.636 6.353 1.00 97.81 68 ILE A O 1
ATOM 519 N N . PHE A 1 69 ? -5.104 2.253 5.091 1.00 97.06 69 PHE A N 1
ATOM 520 C CA . PHE A 1 69 ? -6.403 2.781 5.480 1.00 97.06 69 PHE A CA 1
ATOM 521 C C . PHE A 1 69 ? -7.196 1.662 6.143 1.00 97.06 69 PHE A C 1
ATOM 523 O O . PHE A 1 69 ? -7.493 0.650 5.508 1.00 97.06 69 PHE A O 1
ATOM 530 N N . GLU A 1 70 ? -7.524 1.862 7.409 1.00 95.19 70 GLU A N 1
ATOM 531 C CA . GLU A 1 70 ? -8.405 1.011 8.199 1.00 95.19 70 GLU A CA 1
ATOM 532 C C . GLU A 1 70 ? -9.724 1.751 8.462 1.00 95.19 70 GLU A C 1
ATOM 534 O O . GLU A 1 70 ? -9.904 2.905 8.066 1.00 95.19 70 GLU A O 1
ATOM 539 N N . HIS A 1 71 ? -10.679 1.086 9.112 1.00 93.75 71 HIS A N 1
ATOM 540 C CA . HIS A 1 71 ? -11.991 1.673 9.394 1.00 93.75 71 HIS A CA 1
ATOM 541 C C . HIS A 1 71 ? -11.910 2.932 10.280 1.00 93.75 71 HIS A C 1
ATOM 543 O O . HIS A 1 71 ? -12.703 3.862 10.123 1.00 93.75 71 HIS A O 1
ATOM 549 N N . ASP A 1 72 ? -10.965 2.957 11.213 1.00 95.62 72 ASP A N 1
ATOM 550 C CA . ASP A 1 72 ? -10.792 3.978 12.244 1.00 95.62 72 ASP A CA 1
ATOM 551 C C . ASP A 1 72 ? -9.376 4.571 12.280 1.00 95.62 72 ASP A C 1
ATOM 553 O O . ASP A 1 72 ? -9.106 5.443 13.106 1.00 95.62 72 ASP A O 1
ATOM 557 N N . ALA A 1 73 ? -8.485 4.160 11.373 1.00 96.88 73 ALA A N 1
ATOM 558 C CA . ALA A 1 73 ? -7.105 4.623 11.349 1.00 96.88 73 ALA A CA 1
ATOM 559 C C . ALA A 1 73 ? -6.543 4.822 9.934 1.00 96.88 73 ALA A C 1
ATOM 561 O O . ALA A 1 73 ? -6.915 4.150 8.971 1.00 96.88 73 ALA A O 1
ATOM 562 N N . TYR A 1 74 ? -5.597 5.750 9.816 1.00 97.69 74 TYR A N 1
ATOM 563 C CA . TYR A 1 74 ? -4.797 5.984 8.619 1.00 97.69 74 TYR A CA 1
ATOM 564 C C . TYR A 1 74 ? -3.318 6.075 8.993 1.00 97.69 74 TYR A C 1
ATOM 566 O O . TYR A 1 74 ? -2.918 6.897 9.818 1.00 97.69 74 TYR A O 1
ATOM 574 N N . TYR A 1 75 ? -2.497 5.258 8.340 1.00 97.50 75 TYR A N 1
ATOM 575 C CA . TYR A 1 75 ? -1.053 5.214 8.539 1.00 97.50 75 TYR A CA 1
ATOM 576 C C . TYR A 1 75 ? -0.358 5.691 7.270 1.00 97.50 75 TYR A C 1
ATOM 578 O O . TYR A 1 75 ? -0.620 5.201 6.172 1.00 97.50 75 TYR A O 1
ATOM 586 N N . SER A 1 76 ? 0.555 6.645 7.415 1.00 97.44 76 SER A N 1
ATOM 587 C CA . SER A 1 76 ? 1.357 7.205 6.331 1.00 97.44 76 SER A CA 1
ATOM 588 C C . SER A 1 76 ? 2.830 7.066 6.671 1.00 97.44 76 SER A C 1
ATOM 590 O O . SER A 1 76 ? 3.346 7.856 7.461 1.00 97.44 76 SER A O 1
ATOM 592 N N . LEU A 1 77 ? 3.521 6.133 6.024 1.00 96.25 77 LEU A N 1
ATOM 593 C CA . LEU A 1 77 ? 4.943 5.888 6.246 1.00 96.25 77 LEU A CA 1
ATOM 594 C C . LEU A 1 77 ? 5.729 6.325 5.011 1.00 96.25 77 LEU A C 1
ATOM 596 O O . LEU A 1 77 ? 5.510 5.807 3.919 1.00 96.25 77 LEU A O 1
ATOM 600 N N . ASP A 1 78 ? 6.643 7.273 5.185 1.00 94.94 78 ASP A N 1
ATOM 601 C CA . ASP A 1 78 ? 7.644 7.672 4.198 1.00 94.94 78 ASP A CA 1
ATOM 602 C C . ASP A 1 78 ? 8.984 7.030 4.576 1.00 94.94 78 ASP A C 1
ATOM 604 O O . ASP A 1 78 ? 9.666 7.475 5.500 1.00 94.94 78 ASP A O 1
ATOM 608 N N . TYR A 1 79 ? 9.357 5.968 3.863 1.00 91.44 79 TYR A N 1
ATOM 609 C CA . TYR A 1 79 ? 10.601 5.230 4.084 1.00 91.44 79 TYR A CA 1
ATOM 610 C C . TYR A 1 79 ? 11.837 6.027 3.672 1.00 91.44 79 TYR A C 1
ATOM 612 O O . TYR A 1 79 ? 12.919 5.777 4.194 1.00 91.44 79 TYR A O 1
ATOM 620 N N . ALA A 1 80 ? 11.702 6.953 2.717 1.00 90.44 80 ALA A N 1
ATOM 621 C CA . ALA A 1 80 ? 12.827 7.765 2.267 1.00 90.44 80 ALA A CA 1
ATOM 622 C C . ALA A 1 80 ? 13.204 8.802 3.330 1.00 90.44 80 ALA A C 1
ATOM 624 O O . ALA A 1 80 ? 14.386 9.034 3.562 1.00 90.44 80 ALA A O 1
ATOM 625 N N . GLN A 1 81 ? 12.205 9.388 3.992 1.00 92.06 81 GLN A N 1
ATOM 626 C CA . GLN A 1 81 ? 12.408 10.335 5.093 1.00 92.06 81 GLN A CA 1
ATOM 627 C C . GLN A 1 81 ? 12.441 9.679 6.478 1.00 92.06 81 GLN A C 1
ATOM 629 O O . GLN A 1 81 ? 12.666 10.377 7.461 1.00 92.06 81 GLN A O 1
ATOM 634 N N . GLN A 1 82 ? 12.164 8.376 6.566 1.00 93.00 82 GLN A N 1
ATOM 635 C CA . GLN A 1 82 ? 11.976 7.643 7.823 1.00 93.00 82 GLN A CA 1
ATOM 636 C C . GLN A 1 82 ? 10.978 8.332 8.771 1.00 93.00 82 GLN A C 1
ATOM 638 O O . GLN A 1 82 ? 11.197 8.452 9.979 1.00 93.00 82 GLN A O 1
ATOM 643 N N . LYS A 1 83 ? 9.870 8.807 8.196 1.00 95.38 83 LYS A N 1
ATOM 644 C CA . LYS A 1 83 ? 8.785 9.478 8.916 1.00 95.38 83 LYS A CA 1
ATOM 645 C C . LYS A 1 83 ? 7.524 8.640 8.852 1.00 95.38 83 LYS A C 1
ATOM 647 O O . LYS A 1 83 ? 7.153 8.149 7.788 1.00 95.38 83 LYS A O 1
ATOM 652 N N . MET A 1 84 ? 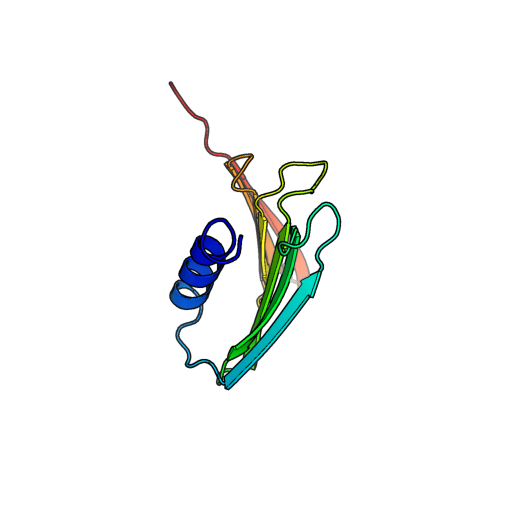6.822 8.551 9.967 1.00 96.38 84 MET A N 1
ATOM 653 C CA . MET A 1 84 ? 5.500 7.954 10.054 1.00 96.38 84 MET A CA 1
ATOM 654 C C . MET A 1 84 ? 4.528 8.965 10.648 1.00 96.38 84 MET A C 1
ATOM 656 O O . MET A 1 84 ? 4.857 9.692 11.579 1.00 96.38 84 MET A O 1
ATOM 660 N N . ALA A 1 85 ? 3.324 9.010 10.101 1.00 97.25 85 ALA A N 1
ATOM 661 C CA . ALA A 1 85 ? 2.201 9.716 10.691 1.00 97.25 85 ALA A CA 1
ATOM 662 C C . ALA A 1 85 ? 1.042 8.735 10.839 1.00 97.25 85 ALA A C 1
ATOM 664 O O . ALA A 1 85 ? 0.750 7.985 9.901 1.00 97.25 85 ALA A O 1
ATOM 665 N N . VAL A 1 86 ? 0.407 8.744 12.002 1.00 97.94 86 VAL A N 1
ATOM 666 C CA . VAL A 1 86 ? -0.743 7.907 12.329 1.00 97.94 86 VAL A CA 1
ATOM 667 C C . VAL A 1 86 ? -1.894 8.818 12.698 1.00 97.94 86 VAL A C 1
ATOM 669 O O . VAL A 1 86 ? -1.736 9.717 13.516 1.00 97.94 86 VAL A O 1
ATOM 672 N N . PHE A 1 87 ? -3.043 8.590 12.085 1.00 97.88 87 PHE A N 1
ATOM 673 C CA . PHE A 1 87 ? -4.262 9.338 12.332 1.00 97.88 87 PHE A CA 1
ATOM 674 C C . PHE A 1 87 ? -5.322 8.355 12.804 1.00 97.88 87 PHE A C 1
ATOM 676 O O . PHE A 1 87 ? -5.523 7.340 12.140 1.00 97.88 87 PHE A O 1
ATOM 683 N N . ARG A 1 88 ? -5.982 8.625 13.930 1.00 97.62 88 ARG A N 1
ATOM 684 C CA . ARG A 1 88 ? -6.998 7.733 14.508 1.00 97.62 88 ARG A CA 1
ATOM 685 C C . ARG A 1 88 ? -8.284 8.486 14.775 1.00 97.62 88 ARG A C 1
ATOM 687 O O . ARG A 1 88 ? -8.249 9.621 15.246 1.00 97.62 88 ARG A O 1
ATOM 694 N N . ARG A 1 89 ? -9.418 7.851 14.494 1.00 96.12 89 ARG A N 1
ATOM 695 C CA . ARG A 1 89 ? -10.734 8.341 14.896 1.00 96.12 89 ARG A CA 1
ATOM 696 C C . ARG A 1 89 ? -10.964 7.986 16.361 1.00 96.12 89 ARG A C 1
ATOM 698 O O . ARG A 1 89 ? -10.946 6.818 16.732 1.00 96.12 89 ARG A O 1
ATOM 705 N N . VAL A 1 90 ? -11.234 9.000 17.163 1.00 94.75 90 VAL A N 1
ATOM 706 C CA . VAL A 1 90 ? -11.665 8.897 18.557 1.00 94.75 90 VAL A CA 1
ATOM 707 C C . VAL A 1 90 ? -13.018 9.587 18.711 1.00 94.75 90 VAL A C 1
ATOM 709 O O . VAL A 1 90 ? -13.461 10.298 17.808 1.00 94.75 90 VAL A O 1
ATOM 712 N N . PHE A 1 91 ? -13.681 9.374 19.839 1.00 93.62 91 PHE A N 1
ATOM 713 C CA . PHE A 1 91 ? -14.926 10.058 20.177 1.00 93.62 91 PHE A CA 1
ATOM 714 C C . PHE A 1 91 ? -14.687 10.956 21.389 1.00 93.62 91 PHE A C 1
ATOM 716 O O . PHE A 1 91 ? -13.980 10.550 22.313 1.00 93.62 91 PHE A O 1
ATOM 723 N N . GLU A 1 92 ? -15.221 12.174 21.355 1.00 93.62 92 GLU A N 1
ATOM 724 C CA . GLU A 1 92 ? -15.260 13.053 22.527 1.00 93.62 92 GLU A CA 1
ATOM 725 C C . GLU A 1 92 ? -16.388 12.625 23.485 1.00 93.62 92 GLU A C 1
ATOM 727 O O . GLU A 1 92 ? -17.214 11.771 23.151 1.00 93.62 92 GLU A O 1
ATOM 732 N N . ASP A 1 93 ? -16.424 13.208 24.687 1.00 93.25 93 ASP A N 1
ATOM 733 C CA . ASP A 1 93 ? -17.400 12.859 25.734 1.00 93.25 93 ASP A CA 1
ATOM 734 C C . ASP A 1 93 ? -18.860 13.091 25.297 1.00 93.25 93 ASP A C 1
ATOM 736 O O . ASP A 1 93 ? -19.778 12.447 25.803 1.00 93.25 93 ASP A O 1
ATOM 740 N N . ASP A 1 94 ? -19.080 13.990 24.334 1.00 94.19 94 ASP A N 1
ATOM 741 C CA . ASP A 1 94 ? -20.387 14.281 23.736 1.00 94.19 94 ASP A CA 1
ATOM 742 C C . ASP A 1 94 ? -20.769 13.325 22.586 1.00 94.19 94 ASP A C 1
ATOM 744 O O . ASP A 1 94 ? -21.832 13.469 21.977 1.00 94.19 94 ASP A O 1
ATOM 748 N N . GLY A 1 95 ? -19.919 12.338 22.285 1.00 92.38 95 GLY A N 1
ATOM 749 C CA . GLY A 1 95 ? -20.111 11.372 21.205 1.00 92.38 95 GLY A CA 1
ATOM 750 C C . GLY A 1 95 ? -19.757 11.899 19.812 1.00 92.38 95 GLY A C 1
ATOM 751 O O . GLY A 1 95 ? -19.958 11.182 18.827 1.00 92.38 95 GLY A O 1
ATOM 752 N N . SER A 1 96 ? -19.223 13.116 19.689 1.00 94.00 96 SER A N 1
ATOM 753 C CA . SER A 1 96 ? -18.763 13.647 18.406 1.00 94.00 96 SER A CA 1
ATOM 754 C C . SER A 1 96 ? -17.439 12.991 17.968 1.00 94.00 96 SER A C 1
ATOM 756 O O . SER A 1 96 ? -16.568 12.703 18.796 1.00 94.00 96 SER A O 1
ATOM 758 N N . PRO A 1 97 ? -17.260 12.684 16.666 1.00 94.00 97 PRO A N 1
ATOM 759 C CA . PRO A 1 97 ? -16.028 12.081 16.177 1.00 94.00 97 PRO A CA 1
ATOM 760 C C . PRO A 1 97 ? -14.921 13.131 16.036 1.00 94.00 97 PRO A C 1
ATOM 762 O O . PRO A 1 97 ? -15.111 14.192 15.441 1.00 94.00 97 PRO A O 1
ATOM 765 N N . LYS A 1 98 ? -13.718 12.777 16.480 1.00 95.12 98 LYS A N 1
ATOM 766 C CA . LYS A 1 98 ? -12.499 13.577 16.352 1.00 95.12 98 LYS A CA 1
ATOM 767 C C . LYS A 1 98 ? -11.367 12.737 15.789 1.00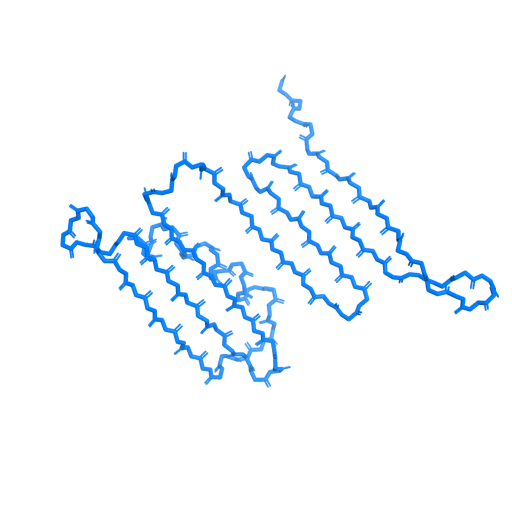 95.12 98 LYS A C 1
ATOM 769 O O . LYS A 1 98 ? -11.321 11.528 15.985 1.00 95.12 98 LYS A O 1
ATOM 774 N N . ILE A 1 99 ? -10.437 13.374 15.086 1.00 95.88 99 ILE A N 1
ATOM 775 C CA . ILE A 1 99 ? -9.218 12.716 14.612 1.00 95.88 99 ILE A CA 1
ATOM 776 C C . ILE A 1 99 ? -8.049 13.178 15.476 1.00 95.88 99 ILE A C 1
ATOM 778 O O . ILE A 1 99 ? -7.811 14.378 15.610 1.00 95.88 99 ILE A O 1
ATOM 782 N N . THR A 1 100 ? -7.313 12.231 16.046 1.00 96.62 100 THR A N 1
ATOM 783 C CA . THR A 1 100 ? -6.007 12.479 16.664 1.00 96.62 100 THR A CA 1
ATOM 784 C C . THR A 1 100 ? -4.899 12.145 15.674 1.00 96.62 100 THR A C 1
ATOM 786 O O . THR A 1 100 ? -5.086 11.330 14.769 1.00 96.62 100 THR A O 1
ATOM 789 N N . SER A 1 101 ? -3.746 12.794 15.824 1.00 96.62 101 SER A N 1
ATOM 790 C CA . SER A 1 101 ? -2.576 12.568 14.975 1.00 96.62 101 SER A CA 1
ATOM 791 C C . SER A 1 101 ? -1.318 12.385 15.810 1.00 96.62 101 SER A C 1
ATOM 793 O O . SER A 1 101 ? -1.016 13.217 16.665 1.00 96.62 101 SER A O 1
ATOM 795 N N . GLU A 1 102 ? -0.549 11.350 15.500 1.00 96.56 102 GLU A N 1
ATOM 796 C CA . GLU A 1 102 ? 0.756 11.065 16.087 1.00 96.56 102 GLU A CA 1
ATOM 797 C C . GLU A 1 102 ? 1.806 11.039 14.976 1.00 96.56 102 GLU A C 1
ATOM 799 O O . GLU A 1 102 ? 1.595 10.449 13.914 1.00 96.56 102 GLU A O 1
ATOM 804 N N . HIS A 1 103 ? 2.946 11.684 15.210 1.00 95.69 103 HIS A N 1
ATOM 805 C CA . HIS A 1 103 ? 4.043 11.756 14.251 1.00 95.69 103 HIS A CA 1
ATOM 806 C C . HIS A 1 103 ? 5.300 11.146 14.858 1.00 95.69 103 HIS A C 1
ATOM 808 O O . HIS A 1 103 ? 5.694 11.490 15.968 1.00 95.69 103 HIS A O 1
ATOM 814 N N . PHE A 1 104 ? 5.946 10.275 14.094 1.00 93.88 104 PHE A N 1
ATOM 815 C CA . PHE A 1 104 ? 7.166 9.582 14.474 1.00 93.88 104 PHE A CA 1
ATOM 816 C C . PHE A 1 104 ? 8.235 9.850 13.418 1.00 93.88 104 PHE A C 1
ATOM 818 O O . PHE A 1 104 ? 7.971 9.808 12.214 1.00 93.88 104 PHE A O 1
ATOM 825 N N . SER A 1 105 ? 9.458 10.093 13.861 1.00 90.19 105 SER A N 1
ATOM 826 C CA . SER A 1 105 ? 10.639 10.181 13.007 1.00 90.19 105 SER A CA 1
ATOM 827 C C . SER A 1 105 ? 11.769 9.423 13.674 1.00 90.19 105 SER A C 1
ATOM 829 O O . SER A 1 105 ? 11.953 9.543 14.885 1.00 90.19 105 SER A O 1
ATOM 831 N N . THR A 1 106 ? 12.538 8.656 12.909 1.00 77.75 106 THR A N 1
ATOM 832 C CA . THR A 1 106 ? 13.759 8.058 13.453 1.00 77.75 106 THR A CA 1
ATOM 833 C C . THR A 1 106 ? 14.856 9.120 13.450 1.00 77.75 106 THR A C 1
ATOM 835 O O . THR A 1 106 ? 15.266 9.564 12.377 1.00 77.75 106 THR A O 1
ATOM 838 N N . ASN A 1 107 ? 15.351 9.523 14.621 1.00 62.03 107 ASN A N 1
ATOM 839 C CA . ASN A 1 107 ? 16.635 10.211 14.690 1.00 62.03 107 ASN A CA 1
ATOM 840 C C . ASN A 1 107 ? 17.707 9.158 14.405 1.00 62.03 107 ASN A C 1
ATOM 842 O O . ASN A 1 107 ? 17.865 8.216 15.178 1.00 62.03 107 ASN A O 1
ATOM 846 N N . LYS A 1 108 ? 18.419 9.285 13.284 1.00 52.91 108 LYS A N 1
ATOM 847 C CA . LYS A 1 108 ? 19.735 8.661 13.183 1.00 52.91 108 LYS A CA 1
ATOM 848 C C . LYS A 1 108 ? 20.653 9.437 14.126 1.00 52.91 108 LYS A C 1
ATOM 850 O O . LYS A 1 108 ? 21.164 10.484 13.747 1.00 52.91 108 LYS A O 1
ATOM 855 N N . GLU A 1 109 ? 20.783 8.969 15.360 1.00 44.78 109 GLU A N 1
ATOM 856 C CA . GLU A 1 109 ? 22.016 9.193 16.108 1.00 44.78 109 GLU A CA 1
ATOM 857 C C . GLU A 1 109 ? 23.075 8.298 15.446 1.00 44.78 109 GLU A C 1
ATOM 859 O O . GLU A 1 109 ? 23.067 7.079 15.615 1.00 44.78 109 GLU A O 1
ATOM 864 N N . GLU A 1 110 ? 23.892 8.908 14.586 1.00 38.34 110 GLU A N 1
ATOM 865 C CA . GLU A 1 110 ? 25.252 8.461 14.256 1.00 38.34 110 GLU A CA 1
ATOM 866 C C . GLU A 1 110 ? 26.227 9.433 14.930 1.00 38.34 110 GLU A C 1
ATOM 868 O O . GLU A 1 110 ? 25.964 10.660 14.862 1.00 38.34 110 GLU A O 1
#

Radius of gyration: 17.3 Å; Cα contacts (8 Å, |Δi|>4): 175; chains: 1; bounding box: 46×30×51 Å

Sequence (110 aa):
MILDLMIHDIDIILSLVPSALKEIRASGTAVLTTMIDIANVRLAFENGCVANITASRISLTKLRKIRIFEHDAYYSLDYAQQKMAVFRRVFEDDGSPKITSEHFSTNKEE

Foldseek 3Di:
DCVPFVPVVVVVVCVVDVFAWDDKDKDFDDDPDPDTQKMWMWTAGPVGDIDIDIDGPPDPDDWDWDWDDDPFKIWIATPVQQKIKIWGWDADPVRDIDIDMDIDHDPPPD

Nearest PDB structures (foldseek):
  7bvj-assembly1_A  TM=8.691E-01  e=6.960E-07  Acidithiobacillus ferrooxidans ATCC 23270
  7bvj-assembly3_C  TM=9.275E-01  e=2.249E-06  Acidithiobacillus ferrooxidans ATCC 23270
  7bvk-assembly2_B  TM=8.878E-01  e=5.569E-06  Acidithiobacillus ferrooxidans ATCC 23270
  7bvj-assembly4_D  TM=8.991E-01  e=8.531E-06  Acidithiobacillus ferrooxidans ATCC 23270
  3evn-assembly1_A  TM=7.596E-01  e=8.288E-03  Streptococcus agalactiae serogroup V

pLDDT: mean 92.54, std 9.77, range [38.34, 98.69]

Mean predicted aligned error: 4.84 Å